Protein AF-A0A6P0XLS5-F1 (afdb_monomer_lite)

pLDDT: mean 75.07, std 15.03, range [35.56, 97.69]

Sequence (115 aa):
MKDITPTQGWPKDLILSRYLKKHQQQVKRKVEAMERFLLINAIALAVLQLLSLEMPMMIWKDFPGWFRTLPSNGYPSEQIVLLTLAEQRKKILAKSRSGLLLTKFLNDRSPFTRQ

Foldseek 3Di:
DDDPDPDPDDDPDDDLVVDDPVVSVVVVVVVVVVVVVVVVVVVVVVVLVVCCVVPVVVCCVPPVPPPPDDDPVNDDDPVVVVVVCVVCVVVVVVPDDPPDCVVVVVVVDDPPDDD

Radius of gyration: 25.21 Å; chains: 1; bounding box: 55×30×66 Å

Structure (mmCIF, N/CA/C/O backbone):
data_AF-A0A6P0XLS5-F1
#
_entry.id   AF-A0A6P0XLS5-F1
#
loop_
_atom_site.group_PDB
_atom_site.id
_atom_site.type_symbol
_atom_site.label_atom_id
_atom_site.label_alt_id
_atom_site.label_comp_id
_atom_site.label_asym_id
_atom_site.label_entity_id
_atom_site.label_seq_id
_atom_site.pdbx_PDB_ins_code
_atom_site.Cartn_x
_atom_site.Cartn_y
_atom_site.Cartn_z
_atom_site.occupancy
_atom_site.B_iso_or_equiv
_atom_site.auth_seq_id
_atom_site.auth_comp_id
_atom_site.auth_asym_id
_atom_site.auth_atom_id
_atom_site.pdbx_PDB_model_num
ATOM 1 N N . MET A 1 1 ? 32.107 -4.340 -24.280 1.00 36.81 1 MET A N 1
ATOM 2 C CA . MET A 1 1 ? 31.057 -4.928 -23.418 1.00 36.81 1 MET A CA 1
ATOM 3 C C . MET A 1 1 ? 31.056 -4.145 -22.117 1.00 36.81 1 MET A C 1
ATOM 5 O O . MET A 1 1 ? 32.121 -4.029 -21.533 1.00 36.81 1 MET A O 1
ATOM 9 N N . LYS A 1 2 ? 29.946 -3.513 -21.715 1.00 43.06 2 LYS A N 1
ATOM 10 C CA . LYS A 1 2 ? 29.875 -2.843 -20.406 1.00 43.06 2 LYS A CA 1
ATOM 11 C C . LYS A 1 2 ? 29.077 -3.756 -19.487 1.00 43.06 2 LYS A C 1
ATOM 13 O O . LYS A 1 2 ? 27.851 -3.783 -19.571 1.00 43.06 2 LYS A O 1
ATOM 18 N N . ASP A 1 3 ? 29.798 -4.567 -18.719 1.00 46.41 3 ASP A N 1
ATOM 19 C CA . ASP A 1 3 ? 29.215 -5.307 -17.607 1.00 46.41 3 ASP A CA 1
ATOM 20 C C . ASP A 1 3 ? 28.551 -4.328 -16.644 1.00 46.41 3 ASP A C 1
ATOM 22 O O . ASP A 1 3 ? 28.997 -3.187 -16.481 1.00 46.41 3 ASP A O 1
ATOM 26 N N . ILE A 1 4 ? 27.444 -4.765 -16.048 1.00 61.03 4 ILE A N 1
ATOM 27 C CA . ILE A 1 4 ? 26.713 -3.975 -15.063 1.00 61.03 4 ILE A CA 1
ATOM 28 C C . ILE A 1 4 ? 27.561 -3.972 -13.795 1.00 61.03 4 ILE A C 1
ATOM 30 O O . ILE A 1 4 ? 27.441 -4.856 -12.950 1.00 61.03 4 ILE A O 1
ATOM 34 N N . THR A 1 5 ? 28.448 -2.993 -13.670 1.00 61.91 5 THR A N 1
ATOM 35 C CA . THR A 1 5 ? 29.111 -2.725 -12.403 1.00 61.91 5 THR A CA 1
ATOM 36 C C . THR A 1 5 ? 28.057 -2.244 -11.402 1.00 61.91 5 THR A C 1
ATOM 38 O O . THR A 1 5 ? 27.232 -1.393 -11.753 1.00 61.91 5 THR A O 1
ATOM 41 N N . PRO A 1 6 ? 28.032 -2.786 -10.171 1.00 59.84 6 PRO A N 1
ATOM 42 C CA . PRO A 1 6 ? 27.169 -2.281 -9.114 1.00 59.84 6 PRO A CA 1
ATOM 43 C C . PRO A 1 6 ? 27.398 -0.779 -8.968 1.00 59.84 6 PRO A C 1
ATOM 45 O O . PRO A 1 6 ? 28.514 -0.333 -8.696 1.00 59.84 6 PRO A O 1
ATOM 48 N N . THR A 1 7 ? 26.362 0.016 -9.218 1.00 59.94 7 THR A N 1
ATOM 49 C CA . THR A 1 7 ? 26.468 1.468 -9.090 1.00 59.94 7 THR A CA 1
ATOM 50 C C . THR A 1 7 ? 26.678 1.800 -7.618 1.00 59.94 7 THR A C 1
ATOM 52 O O . THR A 1 7 ? 25.844 1.464 -6.782 1.00 59.94 7 THR A O 1
ATOM 55 N N . GLN A 1 8 ? 27.784 2.472 -7.303 1.00 62.94 8 GLN A N 1
ATOM 56 C CA . GLN A 1 8 ? 28.181 2.829 -5.934 1.00 62.94 8 GLN A CA 1
ATOM 57 C C . GLN A 1 8 ? 27.243 3.874 -5.279 1.00 62.94 8 GLN A C 1
ATOM 59 O O . GLN A 1 8 ? 27.414 4.224 -4.116 1.00 62.94 8 GLN A O 1
ATOM 64 N N . GLY A 1 9 ? 26.235 4.362 -6.010 1.00 69.75 9 GLY A N 1
ATOM 65 C CA . GLY A 1 9 ? 25.206 5.288 -5.543 1.00 69.75 9 GLY A CA 1
ATOM 66 C C . GLY A 1 9 ? 24.076 5.448 -6.562 1.00 69.75 9 GLY A C 1
ATOM 67 O O . GLY A 1 9 ? 24.096 4.828 -7.628 1.00 69.75 9 GLY A O 1
ATOM 68 N N . TRP A 1 10 ? 23.090 6.290 -6.243 1.00 66.19 10 TRP A N 1
ATOM 69 C CA . TRP A 1 10 ? 21.979 6.593 -7.148 1.00 66.19 10 TRP A CA 1
ATOM 70 C C . TRP A 1 10 ? 22.463 7.459 -8.321 1.00 66.19 10 TRP A C 1
ATOM 72 O O . TRP A 1 10 ? 22.944 8.573 -8.097 1.00 66.19 10 TRP A O 1
ATOM 82 N N . PRO A 1 11 ? 22.369 6.979 -9.572 1.00 69.38 11 PRO A N 1
ATOM 83 C CA . PRO A 1 11 ? 22.743 7.784 -10.724 1.00 69.38 11 PRO A CA 1
ATOM 84 C C . PRO A 1 11 ? 21.755 8.941 -10.908 1.00 69.38 11 PRO A C 1
ATOM 86 O O . PRO A 1 11 ? 20.550 8.763 -10.752 1.00 69.38 11 PRO A O 1
ATOM 89 N N . LYS A 1 12 ? 22.280 10.123 -11.263 1.00 72.19 12 LYS A N 1
ATOM 90 C CA . LYS A 1 12 ? 21.472 11.332 -11.502 1.00 72.19 12 LYS A CA 1
ATOM 91 C C . LYS A 1 12 ? 20.468 11.147 -12.644 1.00 72.19 12 LYS A C 1
ATOM 93 O O . LYS A 1 12 ? 19.343 11.606 -12.519 1.00 72.19 12 LYS A O 1
ATOM 98 N N . ASP A 1 13 ? 20.856 10.406 -13.687 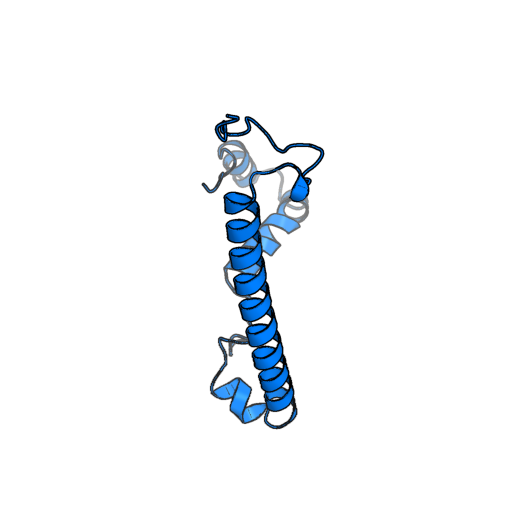1.00 76.25 13 ASP A N 1
ATOM 99 C CA . ASP A 1 13 ? 20.011 10.128 -14.851 1.00 76.25 13 ASP A CA 1
ATOM 100 C C . ASP A 1 13 ? 19.919 8.625 -15.139 1.00 76.25 13 ASP A C 1
ATOM 102 O O . ASP A 1 13 ? 20.917 7.961 -15.439 1.00 76.25 13 ASP A O 1
ATOM 106 N N . LEU A 1 14 ? 18.694 8.098 -15.115 1.00 77.88 14 LEU A N 1
ATOM 107 C CA . LEU A 1 14 ? 18.366 6.707 -15.435 1.00 77.88 14 LEU A CA 1
ATOM 108 C C . LEU A 1 14 ? 17.646 6.642 -16.782 1.00 77.88 14 LEU A C 1
ATOM 110 O O . LEU A 1 14 ? 16.421 6.647 -16.860 1.00 77.88 14 LEU A O 1
ATOM 114 N N . ILE A 1 15 ? 18.420 6.575 -17.865 1.00 84.62 15 ILE A N 1
ATOM 115 C CA . ILE A 1 15 ? 17.871 6.503 -19.223 1.00 84.62 15 ILE A CA 1
ATOM 116 C C . ILE A 1 15 ? 17.907 5.053 -19.711 1.00 84.62 15 ILE A C 1
ATOM 118 O O . ILE A 1 15 ? 18.963 4.530 -20.070 1.00 84.62 15 ILE A O 1
ATOM 122 N N . LEU A 1 16 ? 16.735 4.411 -19.760 1.00 83.12 16 LEU A N 1
ATOM 123 C CA . LEU A 1 16 ? 16.588 2.989 -20.095 1.00 83.12 16 LEU A CA 1
ATOM 124 C C . LEU A 1 16 ? 17.165 2.630 -21.477 1.00 83.12 16 LEU A C 1
ATOM 126 O O . LEU A 1 16 ? 17.752 1.563 -21.643 1.00 83.12 16 LEU A O 1
ATOM 130 N N . SER A 1 17 ? 17.057 3.531 -22.458 1.00 85.81 17 SER A N 1
ATOM 131 C CA . SER A 1 17 ? 17.547 3.307 -23.825 1.00 85.81 17 SER A CA 1
ATOM 132 C C . SER A 1 17 ? 19.070 3.165 -23.926 1.00 85.81 17 SER A C 1
ATOM 134 O O . SER A 1 17 ? 19.552 2.570 -24.888 1.00 85.81 17 SER A O 1
ATOM 136 N N . ARG A 1 18 ? 19.830 3.646 -22.929 1.00 85.62 18 ARG A N 1
ATOM 137 C CA . ARG A 1 18 ? 21.300 3.526 -22.878 1.00 85.62 18 ARG A CA 1
ATOM 138 C C . ARG A 1 18 ? 21.780 2.123 -22.482 1.00 85.62 18 ARG A C 1
ATOM 140 O O . ARG A 1 18 ? 22.964 1.828 -22.623 1.00 85.62 18 ARG A O 1
ATOM 147 N N . TYR A 1 19 ? 20.889 1.260 -21.993 1.00 84.06 19 TYR A N 1
ATOM 148 C CA . TYR A 1 19 ? 21.219 -0.102 -21.563 1.00 84.06 19 TYR A CA 1
ATOM 149 C C . TYR A 1 19 ? 21.050 -1.121 -22.692 1.00 84.06 19 TYR A C 1
ATOM 151 O O . TYR A 1 19 ? 20.349 -0.886 -23.674 1.00 84.06 19 TYR A O 1
ATOM 159 N N . LEU A 1 20 ? 21.651 -2.302 -22.539 1.00 87.12 20 LEU A N 1
ATOM 160 C CA . LEU A 1 20 ? 21.502 -3.391 -23.505 1.00 87.12 20 LEU A CA 1
ATOM 161 C C . LEU A 1 20 ? 20.030 -3.817 -23.643 1.00 87.12 20 LEU A C 1
ATOM 163 O O . LEU A 1 20 ? 19.311 -3.905 -22.644 1.00 87.12 20 LEU A O 1
ATOM 167 N N . LYS A 1 21 ? 19.595 -4.176 -24.859 1.00 88.31 21 LYS A N 1
ATOM 168 C CA . LYS A 1 21 ? 18.197 -4.566 -25.145 1.00 88.31 21 LYS A CA 1
ATOM 169 C C . LYS A 1 21 ? 17.659 -5.654 -24.202 1.00 88.31 21 LYS A C 1
ATOM 171 O O . LYS A 1 21 ? 16.509 -5.577 -23.777 1.00 88.31 21 LYS A O 1
ATOM 176 N N . LYS A 1 22 ? 18.498 -6.625 -23.814 1.00 88.75 22 LYS A N 1
ATOM 177 C CA . LYS A 1 22 ? 18.145 -7.679 -22.843 1.00 88.75 22 LYS A CA 1
ATOM 178 C C . LYS A 1 22 ? 17.706 -7.099 -21.491 1.00 88.75 22 LYS A C 1
ATOM 180 O O . LYS A 1 22 ? 16.702 -7.538 -20.939 1.00 88.75 22 LYS A O 1
ATOM 185 N N . HIS A 1 23 ? 18.418 -6.096 -20.981 1.00 85.25 23 HIS A N 1
ATOM 186 C CA . HIS A 1 23 ? 18.097 -5.447 -19.707 1.00 85.25 23 HIS A CA 1
ATOM 187 C C . HIS A 1 23 ? 16.870 -4.548 -19.822 1.00 85.25 23 HIS A C 1
ATOM 189 O O . HIS A 1 23 ? 16.014 -4.578 -18.942 1.00 85.25 23 HIS A O 1
ATOM 195 N N . GLN A 1 24 ? 16.726 -3.830 -20.939 1.00 88.81 24 GLN A N 1
ATOM 196 C CA . GLN A 1 24 ? 15.515 -3.051 -21.207 1.00 88.81 24 GLN A CA 1
ATOM 197 C C . GLN A 1 24 ? 14.263 -3.933 -21.158 1.00 88.81 24 GLN A C 1
ATOM 199 O O . GLN A 1 24 ? 13.279 -3.573 -20.517 1.00 88.81 24 GLN A O 1
ATOM 204 N N . GLN A 1 25 ? 14.317 -5.117 -21.777 1.00 92.69 25 GLN A N 1
ATOM 205 C CA . GLN A 1 25 ? 13.195 -6.052 -21.774 1.00 92.69 25 GLN A CA 1
ATOM 206 C C . GLN A 1 25 ? 12.883 -6.589 -20.372 1.00 92.69 25 GLN A C 1
ATOM 208 O O . GLN A 1 25 ? 11.715 -6.736 -20.018 1.00 92.69 25 GLN A O 1
ATOM 213 N N . GLN A 1 26 ? 13.907 -6.870 -19.560 1.00 91.12 26 GLN A N 1
ATOM 214 C CA . GLN A 1 26 ? 13.715 -7.306 -18.174 1.00 91.12 26 GLN A CA 1
ATOM 215 C C . GLN A 1 26 ? 13.038 -6.225 -17.326 1.00 91.12 26 GLN A C 1
ATOM 217 O O . GLN A 1 26 ? 12.109 -6.536 -16.586 1.00 91.12 26 GLN A O 1
ATOM 222 N N . VAL A 1 27 ? 13.467 -4.965 -17.455 1.00 91.38 27 VAL A N 1
ATOM 223 C CA . VAL A 1 27 ? 12.846 -3.835 -16.748 1.00 91.38 27 VAL A CA 1
ATOM 224 C C . VAL A 1 27 ? 11.396 -3.663 -17.190 1.00 91.38 27 VAL A C 1
ATOM 226 O O . VAL A 1 27 ? 10.518 -3.626 -16.337 1.00 91.38 27 VAL A O 1
ATOM 229 N N . LYS A 1 28 ? 11.126 -3.656 -18.502 1.00 93.19 28 LYS A N 1
ATOM 230 C CA . LYS A 1 28 ? 9.758 -3.543 -19.033 1.00 93.19 28 LYS A CA 1
ATOM 231 C C . LYS A 1 28 ? 8.828 -4.627 -18.487 1.00 93.19 28 LYS A C 1
ATOM 233 O O . LYS A 1 28 ? 7.752 -4.298 -18.014 1.00 93.19 28 LYS A O 1
ATOM 238 N N . ARG A 1 29 ? 9.270 -5.891 -18.457 1.00 95.81 29 ARG A N 1
ATOM 239 C CA . ARG A 1 29 ? 8.483 -6.999 -17.881 1.00 95.81 29 ARG A CA 1
ATOM 240 C C . ARG A 1 29 ? 8.174 -6.799 -16.396 1.00 95.81 29 ARG A C 1
ATOM 242 O O . ARG A 1 29 ? 7.084 -7.137 -15.951 1.00 95.81 29 ARG A O 1
ATOM 249 N N . LYS A 1 30 ? 9.128 -6.271 -15.623 1.00 95.25 30 LYS A N 1
ATOM 250 C CA . LYS A 1 30 ? 8.918 -5.983 -14.196 1.00 95.25 30 LYS A CA 1
ATOM 251 C C . LYS A 1 30 ? 7.936 -4.833 -13.988 1.00 95.25 30 LYS A C 1
ATOM 253 O O . LYS A 1 30 ? 7.066 -4.9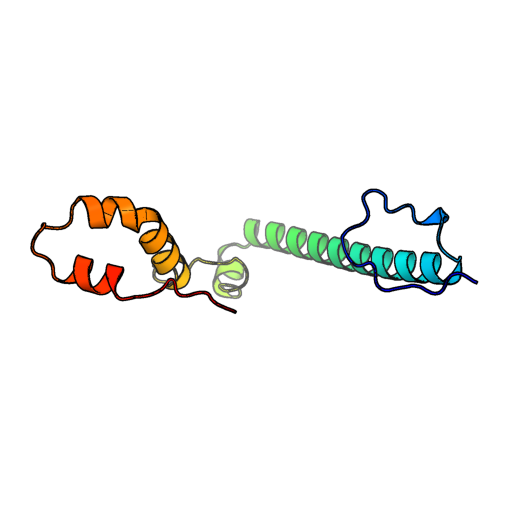46 -13.133 1.00 95.25 30 LYS A O 1
ATOM 258 N N . VAL A 1 31 ? 8.073 -3.760 -14.767 1.00 95.56 31 VAL A N 1
ATOM 259 C CA . VAL A 1 31 ? 7.152 -2.614 -14.733 1.00 95.56 31 VAL A CA 1
ATOM 260 C C . VAL A 1 31 ? 5.743 -3.069 -15.093 1.00 95.56 31 VAL A C 1
ATOM 262 O O . VAL A 1 31 ? 4.830 -2.844 -14.314 1.00 95.56 31 VAL A O 1
ATOM 265 N N . GLU A 1 32 ? 5.590 -3.820 -16.181 1.00 97.06 32 GLU A N 1
ATOM 266 C CA . GLU A 1 32 ? 4.302 -4.364 -16.614 1.00 97.06 32 GLU A CA 1
ATOM 267 C C . GLU A 1 32 ? 3.653 -5.261 -15.544 1.00 97.06 32 GLU A C 1
ATOM 269 O O . GLU A 1 32 ? 2.459 -5.151 -15.268 1.00 97.06 32 GLU A O 1
ATOM 274 N N . ALA A 1 33 ? 4.428 -6.137 -14.896 1.00 97.06 33 ALA A N 1
ATOM 275 C CA . ALA A 1 33 ? 3.921 -6.954 -13.796 1.00 97.06 33 ALA A CA 1
ATOM 276 C C . ALA A 1 33 ? 3.469 -6.097 -12.600 1.00 97.06 33 ALA A C 1
ATOM 278 O O . ALA A 1 33 ? 2.429 -6.375 -12.002 1.00 97.06 33 ALA A O 1
ATOM 279 N N . MET A 1 34 ? 4.224 -5.043 -12.272 1.00 97.69 34 MET A N 1
ATOM 280 C CA . MET A 1 34 ? 3.885 -4.124 -11.186 1.00 97.69 34 MET A CA 1
ATOM 281 C C . MET A 1 34 ? 2.638 -3.290 -11.499 1.00 97.69 34 MET A C 1
ATOM 283 O O . MET A 1 34 ? 1.776 -3.144 -10.637 1.00 97.69 34 MET A O 1
ATOM 287 N N . GLU A 1 35 ? 2.503 -2.799 -12.730 1.00 97.50 35 GLU A N 1
ATOM 288 C CA . GLU A 1 35 ? 1.317 -2.080 -13.201 1.00 97.50 35 GLU A CA 1
ATOM 289 C C . GLU A 1 35 ? 0.070 -2.958 -13.103 1.00 97.50 35 GLU A C 1
ATOM 291 O O . GLU A 1 35 ? -0.930 -2.542 -12.522 1.00 97.50 35 GLU A O 1
ATOM 296 N N . ARG A 1 36 ? 0.138 -4.204 -13.586 1.00 97.44 36 ARG A N 1
ATOM 297 C CA . ARG A 1 36 ? -0.978 -5.156 -13.481 1.00 97.44 36 ARG A CA 1
ATOM 298 C C . ARG A 1 36 ? -1.362 -5.420 -12.027 1.00 97.44 36 ARG A C 1
ATOM 300 O O . ARG A 1 36 ? -2.545 -5.410 -11.706 1.00 97.44 36 ARG A O 1
ATOM 307 N N . PHE A 1 37 ? -0.381 -5.612 -11.146 1.00 95.88 37 PHE A N 1
ATOM 308 C CA . PHE A 1 37 ? -0.630 -5.799 -9.717 1.00 95.88 37 PHE A CA 1
ATOM 309 C C . PHE A 1 37 ? -1.331 -4.583 -9.091 1.00 95.88 37 PHE A C 1
ATOM 311 O O . PHE A 1 37 ? -2.322 -4.738 -8.379 1.00 95.88 37 PHE A O 1
ATOM 318 N N . LEU A 1 38 ? -0.853 -3.372 -9.386 1.00 96.06 38 LEU A N 1
ATOM 319 C CA . LEU A 1 38 ? -1.453 -2.128 -8.901 1.00 96.06 38 LEU A CA 1
ATOM 320 C C . LEU A 1 38 ? -2.884 -1.944 -9.412 1.00 96.06 38 LEU A C 1
ATOM 322 O O . LEU A 1 38 ? -3.771 -1.638 -8.620 1.00 96.06 38 LEU A O 1
ATOM 326 N N . LEU A 1 39 ? -3.121 -2.168 -10.706 1.00 97.62 39 LEU A N 1
ATOM 327 C CA . LEU A 1 39 ? -4.441 -2.011 -11.319 1.00 97.62 39 LEU A CA 1
ATOM 328 C C . LEU A 1 39 ? -5.455 -3.015 -10.763 1.00 97.62 39 LEU A C 1
ATOM 330 O O . LEU A 1 39 ? -6.573 -2.629 -10.433 1.00 97.62 39 LEU A O 1
ATOM 334 N N . ILE A 1 40 ? -5.063 -4.281 -10.595 1.00 97.19 40 ILE A N 1
ATOM 335 C CA . ILE A 1 40 ? -5.935 -5.304 -10.002 1.00 97.19 40 ILE A CA 1
ATOM 336 C C . ILE A 1 40 ? -6.303 -4.924 -8.564 1.00 97.19 40 ILE A C 1
ATOM 338 O O . ILE A 1 40 ? -7.476 -4.979 -8.198 1.00 97.19 40 ILE A O 1
ATOM 342 N N . ASN A 1 41 ? -5.330 -4.480 -7.765 1.00 92.56 41 ASN A N 1
ATOM 343 C CA . ASN A 1 41 ? -5.597 -4.037 -6.398 1.00 92.56 41 ASN A CA 1
ATOM 344 C C . ASN A 1 41 ? -6.485 -2.789 -6.351 1.00 92.56 41 ASN A C 1
ATOM 346 O O . ASN A 1 41 ? -7.348 -2.697 -5.483 1.00 92.56 41 ASN A O 1
ATOM 350 N N . ALA A 1 42 ? -6.308 -1.848 -7.281 1.00 95.44 42 ALA A N 1
ATOM 351 C CA . ALA A 1 42 ? -7.155 -0.663 -7.375 1.00 95.44 42 ALA A CA 1
ATOM 352 C C . ALA A 1 42 ? -8.615 -1.035 -7.680 1.00 95.44 42 ALA A C 1
ATOM 354 O O . ALA A 1 42 ? -9.523 -0.520 -7.031 1.00 95.44 42 ALA A O 1
ATOM 355 N N . ILE A 1 43 ? -8.841 -1.972 -8.607 1.00 96.56 43 ILE A N 1
ATOM 356 C CA . ILE A 1 43 ? -10.183 -2.476 -8.934 1.00 96.56 43 ILE A CA 1
ATOM 357 C C . ILE A 1 43 ? -10.792 -3.200 -7.730 1.00 96.56 43 ILE A C 1
ATOM 35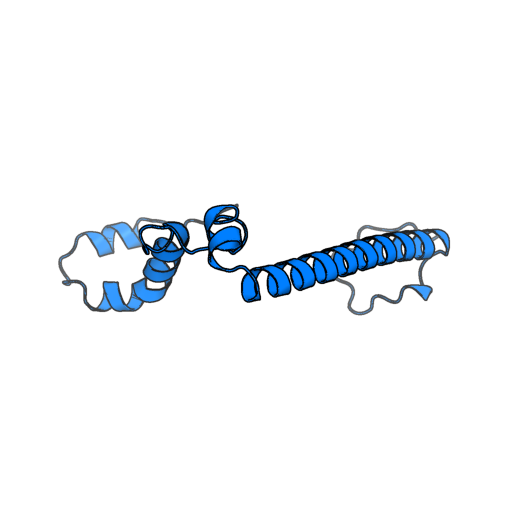9 O O . ILE A 1 43 ? -11.926 -2.913 -7.354 1.00 96.56 43 ILE A O 1
ATOM 363 N N . ALA A 1 44 ? -10.040 -4.100 -7.093 1.00 92.06 44 ALA A N 1
ATOM 364 C CA . ALA A 1 44 ? -10.509 -4.821 -5.913 1.00 92.06 44 ALA A CA 1
ATOM 365 C C . ALA A 1 44 ? -10.881 -3.863 -4.767 1.00 92.06 44 ALA A C 1
ATOM 367 O O . ALA A 1 44 ? -11.920 -4.032 -4.130 1.00 92.06 44 ALA A O 1
ATOM 368 N N . LEU A 1 45 ? -10.069 -2.823 -4.542 1.00 89.31 45 LEU A N 1
ATOM 369 C CA . LEU A 1 45 ? -10.339 -1.802 -3.534 1.00 89.31 45 LEU A CA 1
ATOM 370 C C . LEU A 1 45 ? -11.591 -0.981 -3.867 1.00 89.31 45 LEU A C 1
ATOM 372 O O . LEU A 1 45 ? -12.394 -0.730 -2.973 1.00 89.31 45 LEU A O 1
ATOM 376 N N . ALA A 1 46 ? -11.780 -0.597 -5.132 1.00 93.12 46 ALA A N 1
ATOM 377 C CA . ALA A 1 46 ? -12.968 0.131 -5.574 1.00 93.12 46 ALA A CA 1
ATOM 378 C C . ALA A 1 46 ? -14.252 -0.696 -5.391 1.00 93.12 46 ALA A C 1
ATOM 380 O O . ALA A 1 46 ? -15.243 -0.184 -4.873 1.00 93.12 46 ALA A O 1
ATOM 381 N N . VAL A 1 47 ? -14.222 -1.985 -5.748 1.00 92.94 47 VAL A N 1
ATOM 382 C CA . VAL A 1 47 ? -15.351 -2.903 -5.522 1.00 92.94 47 VAL A CA 1
ATOM 383 C C . VAL A 1 47 ? -15.657 -3.014 -4.033 1.00 92.94 47 VAL A C 1
ATOM 385 O O . VAL A 1 47 ? -16.815 -2.912 -3.638 1.00 92.94 47 VAL A O 1
ATOM 388 N N . LEU A 1 48 ? -14.634 -3.165 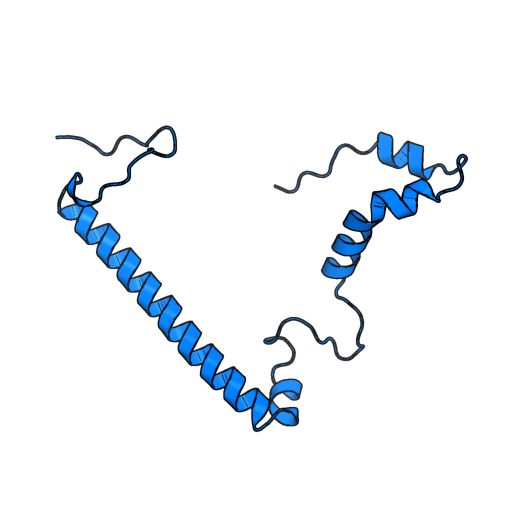-3.189 1.00 85.56 48 LEU A N 1
ATOM 389 C CA . LEU A 1 48 ? -14.863 -3.231 -1.752 1.00 85.56 48 LEU A CA 1
ATOM 390 C C . LEU A 1 48 ? -15.430 -1.919 -1.197 1.00 85.56 48 LEU A C 1
ATOM 392 O O . LEU A 1 48 ? -16.336 -1.961 -0.376 1.00 85.56 48 LEU A O 1
ATOM 396 N N . GLN A 1 49 ? -14.937 -0.760 -1.641 1.00 87.25 49 GLN A N 1
ATOM 397 C CA . GLN A 1 49 ? -15.483 0.536 -1.227 1.00 87.25 49 GLN A CA 1
ATOM 398 C C . GLN A 1 49 ? -16.962 0.670 -1.595 1.00 87.25 49 GLN A C 1
ATOM 400 O O . GLN A 1 49 ? -17.747 1.123 -0.766 1.00 87.25 49 GLN A O 1
ATOM 405 N N . LEU A 1 50 ? -17.344 0.235 -2.798 1.00 92.50 50 LEU A N 1
ATOM 406 C CA . LEU A 1 50 ? -18.739 0.219 -3.227 1.00 92.50 50 LEU A CA 1
ATOM 407 C C . LEU A 1 50 ? -19.588 -0.696 -2.331 1.00 92.50 50 LEU A C 1
ATOM 409 O O . LEU A 1 50 ? -20.613 -0.264 -1.809 1.00 92.50 50 LEU A O 1
ATOM 413 N N . LEU A 1 51 ? -19.120 -1.918 -2.067 1.00 86.88 51 LEU A N 1
ATOM 414 C CA . LEU A 1 51 ? -19.811 -2.863 -1.183 1.00 86.88 51 LEU A CA 1
ATOM 415 C C . LEU A 1 51 ? -19.931 -2.341 0.255 1.00 86.88 51 LEU A C 1
ATOM 417 O O . LEU A 1 51 ? -20.966 -2.527 0.889 1.00 86.88 51 LEU A O 1
ATOM 421 N N . SER A 1 52 ? -18.910 -1.652 0.771 1.00 82.31 52 SER A N 1
ATOM 422 C CA . SER A 1 52 ? -18.953 -1.015 2.092 1.00 82.31 52 SER A CA 1
ATOM 423 C C . SER A 1 52 ? -20.002 0.094 2.185 1.00 82.31 52 SER A C 1
ATOM 425 O O . SER A 1 52 ? -20.524 0.331 3.274 1.00 82.31 52 SER A O 1
ATOM 427 N N . LEU A 1 53 ? -20.298 0.786 1.079 1.00 86.12 53 LEU A N 1
ATOM 428 C CA . LEU A 1 53 ? -21.341 1.814 1.025 1.00 86.12 53 LEU A CA 1
ATOM 429 C C . LEU A 1 53 ? -22.741 1.197 0.944 1.00 86.12 53 LEU A C 1
ATOM 431 O O . LEU A 1 53 ? -23.652 1.680 1.612 1.00 86.12 53 LEU A O 1
ATOM 435 N N . GLU A 1 54 ? -22.910 0.131 0.162 1.00 92.00 54 GLU A N 1
ATOM 436 C CA . GLU A 1 54 ? -24.208 -0.533 -0.009 1.00 92.00 54 GLU A CA 1
ATOM 437 C C . GLU A 1 54 ? -24.589 -1.417 1.188 1.00 92.00 54 GLU A C 1
ATOM 439 O O . GLU A 1 54 ? -25.752 -1.464 1.587 1.00 92.00 54 GLU A O 1
ATOM 444 N N . MET A 1 55 ? -23.617 -2.115 1.784 1.00 88.75 55 MET A N 1
ATOM 445 C CA . MET A 1 55 ? -23.837 -3.122 2.828 1.00 88.75 55 MET A CA 1
ATOM 446 C C . MET A 1 55 ? -22.910 -2.919 4.039 1.00 88.75 55 MET A C 1
ATOM 448 O O . MET A 1 55 ? -22.185 -3.840 4.436 1.00 88.75 55 MET A O 1
ATOM 452 N N . PRO A 1 56 ? -22.949 -1.743 4.693 1.00 78.25 56 PRO A N 1
ATOM 453 C CA . PRO A 1 56 ? -22.006 -1.401 5.751 1.00 78.25 56 PRO A CA 1
ATOM 454 C C . PRO A 1 56 ? -22.051 -2.400 6.914 1.00 78.25 56 PRO A C 1
ATOM 456 O O . PRO A 1 56 ? -21.015 -2.906 7.330 1.00 78.25 56 PRO A O 1
ATOM 459 N N . MET A 1 57 ? -23.235 -2.755 7.423 1.00 81.44 57 MET A N 1
ATOM 460 C CA . MET A 1 57 ? -23.338 -3.645 8.590 1.00 81.44 57 MET A CA 1
ATOM 461 C C . MET A 1 57 ? -22.767 -5.049 8.343 1.00 81.44 57 MET A C 1
ATOM 463 O O . MET A 1 57 ? -22.217 -5.643 9.265 1.00 81.44 57 MET A O 1
ATOM 467 N N . MET A 1 58 ? -22.877 -5.572 7.120 1.00 82.88 58 MET A N 1
ATOM 468 C CA . MET A 1 58 ? -22.364 -6.898 6.763 1.00 82.88 58 MET A CA 1
ATOM 469 C C . MET A 1 58 ? -20.846 -6.856 6.557 1.00 82.88 58 MET A C 1
ATOM 471 O O . MET A 1 58 ? -20.113 -7.628 7.169 1.00 82.88 58 MET A O 1
ATOM 475 N N . ILE A 1 59 ? -20.359 -5.879 5.785 1.00 79.00 59 ILE A N 1
ATOM 476 C CA . ILE A 1 59 ? -18.929 -5.738 5.487 1.00 79.00 59 ILE A CA 1
ATOM 477 C C . ILE A 1 59 ? -18.122 -5.429 6.754 1.00 79.00 59 ILE A C 1
ATOM 479 O O . ILE A 1 59 ? -17.095 -6.059 6.996 1.00 79.00 59 ILE A O 1
ATOM 483 N N . TRP A 1 60 ? -18.590 -4.508 7.603 1.00 72.44 60 TRP A N 1
ATOM 484 C CA . TRP A 1 60 ? -17.888 -4.159 8.843 1.00 72.44 60 TRP A CA 1
ATOM 485 C C . TRP A 1 60 ? -17.923 -5.281 9.891 1.00 72.44 60 TRP A C 1
ATOM 487 O O . TRP A 1 60 ? -17.003 -5.369 10.704 1.00 72.44 60 TRP A O 1
ATOM 497 N N . LYS A 1 61 ? -18.944 -6.152 9.868 1.00 77.31 61 LYS A N 1
ATOM 498 C CA . LYS A 1 61 ? -19.031 -7.325 10.751 1.00 77.31 61 LYS A CA 1
ATOM 499 C C . LYS A 1 61 ? -18.069 -8.435 10.328 1.00 77.31 61 LYS A C 1
ATOM 501 O O . LYS A 1 61 ? -17.394 -8.998 11.187 1.00 77.31 61 LYS A O 1
ATOM 506 N N . ASP A 1 62 ? -17.998 -8.728 9.032 1.00 78.56 62 ASP A N 1
ATOM 507 C CA . ASP A 1 62 ? -17.266 -9.893 8.522 1.00 78.56 62 AS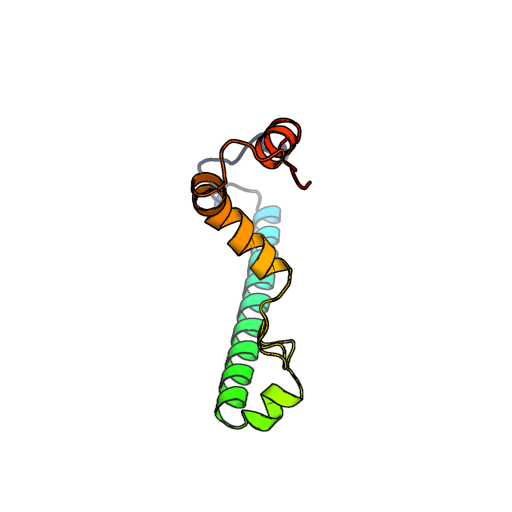P A CA 1
ATOM 508 C C . ASP A 1 62 ? -15.809 -9.567 8.131 1.00 78.56 62 ASP A C 1
ATOM 510 O O . ASP A 1 62 ? -14.950 -10.450 8.151 1.00 78.56 62 ASP A O 1
ATOM 514 N N . PHE A 1 63 ? -15.485 -8.292 7.860 1.00 69.06 63 PHE A N 1
ATOM 515 C CA . PHE A 1 63 ? -14.142 -7.837 7.461 1.00 69.06 63 PHE A CA 1
ATOM 516 C C . PHE A 1 63 ? -13.545 -6.718 8.349 1.00 69.06 63 PHE A C 1
ATOM 518 O O . PHE A 1 63 ? -12.968 -5.755 7.829 1.00 69.06 63 PHE A O 1
ATOM 525 N N . PRO A 1 64 ? -13.578 -6.833 9.693 1.00 62.28 64 PRO A N 1
ATOM 526 C CA . PRO A 1 64 ? -13.156 -5.761 10.606 1.00 62.28 64 PRO A CA 1
ATOM 527 C C . PRO A 1 64 ? -11.652 -5.433 10.546 1.00 62.28 64 PRO A C 1
ATOM 529 O O . PRO A 1 64 ? -11.230 -4.359 10.966 1.00 62.28 64 PRO A O 1
ATOM 532 N N . GLY A 1 65 ? -10.820 -6.351 10.039 1.00 63.53 65 GLY A N 1
ATOM 533 C CA . GLY A 1 65 ? -9.367 -6.168 9.940 1.00 63.53 65 GLY A CA 1
ATOM 534 C C . GLY A 1 65 ? -8.877 -5.534 8.634 1.00 63.53 65 GLY A C 1
ATOM 535 O O . GLY A 1 65 ? -7.706 -5.161 8.551 1.00 63.53 65 GLY A O 1
ATOM 536 N N . TRP A 1 66 ? -9.732 -5.437 7.611 1.00 62.03 66 TRP A N 1
ATOM 537 C CA . TRP A 1 66 ? -9.304 -5.074 6.254 1.00 62.03 66 TRP A CA 1
ATOM 538 C C . TRP A 1 66 ? -9.283 -3.560 6.030 1.00 62.03 66 TRP A C 1
ATOM 540 O O . TRP A 1 66 ? -8.316 -3.014 5.497 1.00 62.03 66 TRP A O 1
ATOM 550 N N . PHE A 1 67 ? -10.287 -2.850 6.543 1.00 56.41 67 PHE A N 1
ATOM 551 C CA . PHE A 1 67 ? -10.167 -1.419 6.787 1.00 56.41 67 PHE A CA 1
ATOM 552 C C . PHE A 1 67 ? -9.387 -1.253 8.083 1.00 56.41 67 PHE A C 1
ATOM 554 O O . PHE A 1 67 ? -9.909 -1.498 9.168 1.00 56.41 67 PHE A O 1
ATOM 561 N N . ARG A 1 68 ? -8.102 -0.901 7.985 1.00 58.59 68 ARG A N 1
ATOM 562 C CA . ARG A 1 68 ? -7.283 -0.647 9.172 1.00 58.59 68 ARG A CA 1
ATOM 563 C C . ARG A 1 68 ? -8.023 0.301 10.128 1.00 58.59 68 ARG A C 1
ATOM 565 O O . ARG A 1 68 ? -8.270 1.456 9.802 1.00 58.59 68 ARG A O 1
ATOM 572 N N . THR A 1 69 ? -8.303 -0.267 11.303 1.00 54.69 69 THR A N 1
ATOM 573 C CA . THR A 1 69 ? -8.722 0.320 12.581 1.00 54.69 69 THR A CA 1
ATOM 574 C C . THR A 1 69 ? -10.124 0.921 12.663 1.00 54.69 69 THR A C 1
ATOM 576 O O . THR A 1 69 ? -10.286 2.137 12.706 1.00 54.69 69 THR A O 1
ATOM 579 N N . LEU A 1 70 ? -11.107 0.064 12.933 1.00 54.16 70 LEU A N 1
ATOM 580 C CA . LEU A 1 70 ? -11.976 0.329 14.078 1.00 54.16 70 LEU A CA 1
ATOM 581 C C . LEU A 1 70 ? -12.001 -0.920 14.971 1.00 54.16 70 LEU A C 1
ATOM 583 O O . LEU A 1 70 ? -12.728 -1.868 14.679 1.00 54.16 70 LEU A O 1
ATOM 587 N N . PRO A 1 71 ? -11.174 -0.995 16.028 1.00 59.78 71 PRO A N 1
ATOM 588 C CA . PRO A 1 71 ? -11.355 -2.057 17.003 1.00 59.78 71 PRO A CA 1
ATOM 589 C C . PRO A 1 71 ? -12.724 -1.864 17.664 1.00 59.78 71 PRO A C 1
ATOM 591 O O . PRO A 1 71 ? -13.136 -0.734 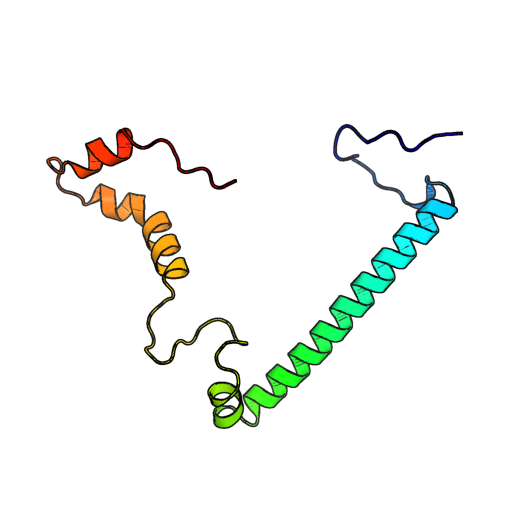17.924 1.00 59.78 71 PRO A O 1
ATOM 594 N N . SER A 1 72 ? -13.450 -2.958 17.908 1.00 61.16 72 SER A N 1
ATOM 595 C CA . SER A 1 72 ? -14.845 -2.915 18.387 1.00 61.16 72 SER A CA 1
ATOM 596 C C . SER A 1 72 ? -15.026 -2.158 19.708 1.00 61.16 72 SER A C 1
ATOM 598 O O . SER A 1 72 ? -16.125 -1.721 20.032 1.00 61.16 72 SER A O 1
ATOM 600 N N . ASN A 1 73 ? -13.939 -1.989 20.460 1.00 68.50 73 ASN A N 1
ATOM 601 C CA . ASN A 1 73 ? -13.867 -1.262 21.721 1.00 68.50 73 ASN A CA 1
ATOM 602 C C . ASN A 1 73 ? -13.571 0.246 21.561 1.00 68.50 73 ASN A C 1
ATOM 604 O O . ASN A 1 73 ? -13.524 0.959 22.558 1.00 68.50 73 ASN A O 1
ATOM 608 N N . GLY A 1 74 ? -13.344 0.736 20.336 1.00 63.81 74 GLY A N 1
ATOM 609 C CA . GLY A 1 74 ? -13.050 2.141 20.041 1.00 63.81 74 GLY A CA 1
ATOM 610 C C . GLY A 1 74 ? -11.676 2.637 20.513 1.00 63.81 74 GLY A C 1
ATOM 611 O O . GLY A 1 74 ? -11.387 3.825 20.372 1.00 63.81 74 GLY A O 1
ATOM 612 N N . TYR A 1 75 ? -10.814 1.772 21.060 1.00 69.75 75 TYR A N 1
ATOM 613 C CA . TYR A 1 75 ? -9.506 2.188 21.570 1.00 69.75 75 TYR A CA 1
ATOM 614 C C . TYR A 1 75 ? -8.445 2.215 20.461 1.00 69.75 75 TYR A C 1
ATOM 616 O O . TYR A 1 75 ? -8.384 1.301 19.644 1.00 69.75 75 TYR A O 1
ATOM 624 N N . PRO A 1 76 ? -7.559 3.222 20.415 1.00 64.12 76 PRO A N 1
ATOM 625 C CA . PRO A 1 76 ? -6.452 3.231 19.464 1.00 64.12 76 PRO A CA 1
ATOM 626 C C . PRO A 1 76 ? -5.551 2.004 19.662 1.00 64.12 76 PRO A C 1
ATOM 628 O O . PRO A 1 76 ? -5.347 1.546 20.787 1.00 64.12 76 PRO A O 1
ATOM 631 N N . SER A 1 77 ? -4.980 1.481 18.573 1.00 70.94 77 SER A N 1
ATOM 632 C CA . SER A 1 77 ? -4.018 0.379 18.672 1.00 70.94 77 SER A CA 1
ATOM 633 C C . SER A 1 77 ? -2.780 0.804 19.469 1.00 70.94 77 SER A C 1
ATOM 635 O O . SER A 1 77 ? -2.401 1.978 19.465 1.00 70.94 77 SER A O 1
ATOM 637 N N . GLU A 1 78 ? -2.107 -0.151 20.115 1.00 76.38 78 GLU A N 1
ATOM 638 C CA . GLU A 1 78 ? -0.877 0.099 20.884 1.00 76.38 78 GLU A CA 1
ATOM 639 C C . GLU A 1 78 ? 0.162 0.882 20.064 1.00 76.38 78 GLU A C 1
ATOM 641 O O . GLU A 1 78 ? 0.803 1.806 20.559 1.00 76.38 78 GLU A O 1
ATOM 646 N N . GLN A 1 79 ? 0.264 0.581 18.768 1.00 68.19 79 GLN A N 1
ATOM 647 C CA . GLN A 1 79 ? 1.152 1.286 17.851 1.00 68.19 79 GLN A CA 1
ATOM 648 C C . GLN A 1 79 ? 0.780 2.768 17.689 1.00 68.19 79 GLN A C 1
ATOM 650 O O . GLN A 1 79 ? 1.668 3.619 17.695 1.00 68.19 79 GLN A O 1
ATOM 655 N N . ILE A 1 80 ? -0.511 3.091 17.572 1.00 71.50 80 ILE A N 1
ATOM 656 C CA . ILE A 1 80 ? -0.993 4.478 17.506 1.00 71.50 80 ILE A CA 1
ATOM 657 C C . ILE A 1 80 ? -0.705 5.193 18.833 1.00 71.50 80 ILE A C 1
ATOM 659 O O . ILE A 1 80 ? -0.217 6.318 18.816 1.00 71.50 80 ILE A O 1
ATOM 663 N N . VAL A 1 81 ? -0.935 4.535 19.975 1.00 77.50 81 VAL A N 1
ATOM 664 C CA . VAL A 1 81 ? -0.644 5.089 21.311 1.00 77.50 81 VAL A CA 1
ATOM 665 C C . VAL A 1 81 ? 0.851 5.375 21.493 1.00 77.50 81 VAL A C 1
ATOM 667 O O . VAL A 1 81 ? 1.228 6.430 21.999 1.00 77.50 81 VAL A O 1
ATOM 670 N N . LEU A 1 82 ? 1.724 4.473 21.043 1.00 78.31 82 LEU A N 1
ATOM 671 C CA . LEU A 1 82 ? 3.173 4.680 21.086 1.00 78.31 82 LEU A CA 1
ATOM 672 C C . LEU A 1 82 ? 3.612 5.856 20.205 1.00 78.31 82 LEU A C 1
ATOM 674 O O . LEU A 1 82 ? 4.436 6.664 20.635 1.00 78.31 82 LEU A O 1
ATOM 678 N N . LEU A 1 83 ? 3.053 5.975 18.997 1.00 75.75 83 LEU A N 1
ATOM 679 C CA . LEU A 1 83 ? 3.355 7.077 18.080 1.00 75.75 83 LEU A CA 1
ATOM 680 C C . LEU A 1 83 ? 2.885 8.426 18.640 1.00 75.75 83 LEU A C 1
ATOM 682 O O . LEU A 1 83 ? 3.637 9.400 18.597 1.00 75.75 83 LEU A O 1
ATOM 686 N N . THR A 1 84 ? 1.685 8.489 19.223 1.00 80.31 84 THR A N 1
ATOM 687 C CA . THR A 1 84 ? 1.171 9.724 19.831 1.00 80.31 84 THR A CA 1
ATOM 688 C C . THR A 1 84 ? 1.974 10.123 21.070 1.00 80.31 84 THR A C 1
ATOM 690 O O . THR A 1 84 ? 2.310 11.298 21.217 1.00 80.31 84 THR A O 1
ATOM 693 N N . LEU A 1 85 ? 2.359 9.170 21.927 1.00 78.19 85 LEU A N 1
ATOM 694 C CA . LEU A 1 85 ? 3.238 9.415 23.078 1.00 78.19 85 LEU A CA 1
ATOM 695 C C . LEU A 1 85 ? 4.631 9.900 22.660 1.00 78.19 85 LEU A C 1
ATOM 697 O O . LEU A 1 85 ? 5.182 10.798 23.300 1.00 78.19 85 LEU A O 1
ATOM 701 N N . ALA A 1 86 ? 5.199 9.333 21.594 1.00 80.06 86 ALA A N 1
ATOM 702 C CA . ALA A 1 86 ? 6.490 9.757 21.061 1.00 80.06 86 ALA A CA 1
ATOM 703 C C . ALA A 1 86 ? 6.438 11.195 20.523 1.00 80.06 86 ALA A C 1
ATOM 705 O O . ALA A 1 86 ? 7.324 11.993 20.833 1.00 80.06 86 ALA A O 1
ATOM 706 N N . GLU A 1 87 ? 5.376 11.549 19.795 1.00 81.12 87 GLU A N 1
ATOM 707 C CA . GLU A 1 87 ? 5.188 12.893 19.239 1.00 81.12 87 GLU A CA 1
ATOM 708 C C . GLU A 1 87 ? 4.910 13.934 20.335 1.00 81.12 87 GLU A C 1
ATOM 710 O O . GLU A 1 87 ? 5.500 15.016 20.375 1.00 81.12 87 GLU A O 1
ATOM 715 N N . GLN A 1 88 ? 4.061 13.594 21.309 1.00 78.88 88 GLN A N 1
ATOM 716 C CA . GLN A 1 88 ? 3.738 14.483 22.428 1.00 78.88 88 GLN A CA 1
ATOM 717 C C . GLN A 1 88 ? 4.817 14.499 23.523 1.00 78.88 88 GLN A C 1
ATOM 719 O O . GLN A 1 88 ? 4.695 15.261 24.487 1.00 78.88 88 GLN A O 1
ATOM 724 N N . ARG A 1 89 ? 5.905 13.728 23.374 1.00 71.94 89 ARG A N 1
ATOM 725 C CA . ARG A 1 89 ? 6.984 13.583 24.363 1.00 71.94 89 ARG A CA 1
ATOM 726 C C . ARG A 1 89 ? 7.504 14.927 24.859 1.00 71.94 89 ARG A C 1
ATOM 728 O O . ARG A 1 89 ? 7.617 15.126 26.063 1.00 71.94 89 ARG A O 1
ATOM 735 N N . LYS A 1 90 ? 7.775 15.873 23.955 1.00 68.19 90 LYS A N 1
ATOM 736 C CA . LYS A 1 90 ? 8.297 17.199 24.330 1.00 68.19 90 LYS A CA 1
ATOM 737 C C . LYS A 1 90 ? 7.319 17.969 25.222 1.00 68.19 90 LYS A C 1
ATOM 739 O O . LYS A 1 90 ? 7.741 18.543 26.217 1.00 68.19 90 LYS A O 1
ATOM 744 N N . LYS A 1 91 ? 6.018 17.938 24.913 1.00 74.94 91 LYS A N 1
ATOM 745 C CA . LYS A 1 91 ? 4.975 18.625 25.698 1.00 74.94 91 LYS A CA 1
ATOM 746 C C . LYS A 1 91 ? 4.712 17.945 27.043 1.00 74.94 91 LYS A C 1
ATOM 748 O O . LYS A 1 91 ? 4.518 18.633 28.041 1.00 74.94 91 LYS A O 1
ATOM 753 N N . ILE A 1 92 ? 4.728 16.612 27.072 1.00 67.88 92 ILE A N 1
ATOM 754 C CA . ILE A 1 92 ? 4.535 15.814 28.291 1.00 67.88 92 ILE A CA 1
ATOM 755 C C . ILE A 1 92 ? 5.710 16.025 29.253 1.00 67.88 92 ILE A C 1
ATOM 757 O O . ILE A 1 92 ? 5.505 16.288 30.436 1.00 67.88 92 ILE A O 1
ATOM 761 N N . LEU A 1 93 ? 6.944 15.979 28.743 1.00 65.56 93 LEU A N 1
ATOM 762 C CA . LEU A 1 93 ? 8.144 16.178 29.555 1.00 65.56 93 LEU A CA 1
ATOM 763 C C . LEU A 1 93 ? 8.327 17.637 29.984 1.00 65.56 93 LEU A C 1
ATOM 765 O O . LEU A 1 93 ? 8.755 17.875 31.110 1.00 65.56 93 LEU A O 1
ATOM 769 N N . ALA A 1 94 ? 7.939 18.608 29.151 1.00 68.62 94 ALA A N 1
ATOM 770 C CA . ALA A 1 94 ? 7.990 20.027 29.511 1.00 68.62 94 ALA A CA 1
ATOM 771 C C . ALA A 1 94 ? 7.066 20.391 30.689 1.00 68.62 94 ALA A C 1
ATOM 773 O O . ALA A 1 94 ? 7.348 21.341 31.409 1.00 68.62 94 ALA A O 1
ATOM 774 N N . LYS A 1 95 ? 5.981 19.634 30.910 1.00 66.75 95 LYS A N 1
ATOM 775 C CA . LYS A 1 95 ? 5.093 19.785 32.078 1.00 66.75 95 LYS A CA 1
ATOM 776 C C . LYS A 1 95 ? 5.471 18.884 33.260 1.00 66.75 95 LYS A C 1
ATOM 778 O O . LYS A 1 95 ? 4.783 18.897 34.280 1.00 66.75 95 LYS A O 1
ATOM 783 N N . SER A 1 96 ? 6.521 18.075 33.133 1.00 66.19 96 SER A N 1
ATOM 784 C CA . SER A 1 96 ? 6.918 17.137 34.181 1.00 66.19 96 SER A CA 1
ATOM 785 C C . SER A 1 96 ? 7.622 17.866 35.334 1.00 66.19 96 SER A C 1
ATOM 787 O O . SER A 1 96 ? 8.391 18.803 35.122 1.00 66.19 96 SER A O 1
ATOM 789 N N . ARG A 1 97 ? 7.330 17.467 36.579 1.00 68.12 97 ARG A N 1
ATOM 790 C CA . ARG A 1 97 ? 7.940 18.055 37.785 1.00 68.12 97 ARG A CA 1
ATOM 791 C C . ARG A 1 97 ? 9.463 17.881 37.725 1.00 68.12 97 ARG A C 1
ATOM 793 O O . ARG A 1 97 ? 9.942 16.770 37.513 1.00 68.12 97 ARG A O 1
ATOM 800 N N . SER A 1 98 ? 10.214 18.948 37.993 1.00 63.22 98 SER A N 1
ATOM 801 C CA . SER A 1 98 ? 11.684 19.003 37.881 1.00 63.22 98 SER A CA 1
ATOM 802 C C . SER A 1 98 ? 12.457 18.012 38.768 1.00 63.22 98 SER A C 1
ATOM 804 O O . SER A 1 98 ? 13.652 17.826 38.566 1.00 63.22 98 SER A O 1
ATOM 806 N N . GLY A 1 99 ? 11.794 17.347 39.721 1.00 65.75 99 GLY A N 1
ATOM 807 C CA . GLY A 1 99 ? 12.380 16.322 40.595 1.00 65.75 99 GLY A CA 1
ATOM 808 C C . GLY A 1 99 ? 12.142 14.868 40.167 1.00 65.75 99 GLY A C 1
ATOM 809 O O . GLY A 1 99 ? 12.484 13.957 40.917 1.00 65.75 99 GLY A O 1
ATOM 810 N N . LEU A 1 100 ? 11.518 14.610 39.013 1.00 66.06 100 LEU A N 1
ATOM 811 C CA . LEU A 1 100 ? 11.202 13.242 38.597 1.00 66.06 100 LEU A CA 1
ATOM 812 C C . LEU A 1 100 ? 12.443 12.509 38.066 1.00 66.06 100 LEU A C 1
ATOM 814 O O . LEU A 1 100 ? 13.123 12.985 37.161 1.00 66.06 100 LEU A O 1
ATOM 818 N N . LEU A 1 101 ? 12.668 11.284 38.560 1.00 69.75 101 LEU A N 1
ATOM 819 C CA . LEU A 1 101 ? 13.719 10.361 38.095 1.00 69.75 101 LEU A CA 1
ATOM 820 C C . LEU A 1 101 ? 13.630 10.042 36.593 1.00 69.75 101 LEU A C 1
ATOM 822 O O . LEU A 1 101 ? 14.598 9.581 35.993 1.00 69.75 101 LEU A O 1
ATOM 826 N N . LEU A 1 102 ? 12.477 10.312 35.976 1.00 66.00 102 LEU A N 1
ATOM 827 C CA . LEU A 1 102 ? 12.212 10.096 34.559 1.00 66.00 102 LEU A CA 1
ATOM 828 C C . LEU A 1 102 ? 13.210 10.826 33.646 1.00 66.00 102 LEU A C 1
ATOM 830 O O . LEU A 1 102 ? 13.619 10.266 32.635 1.00 66.00 102 LEU A O 1
ATOM 834 N N . THR A 1 103 ? 13.642 12.040 34.000 1.00 64.31 103 THR A N 1
ATOM 835 C CA . THR A 1 103 ? 14.633 12.788 33.205 1.00 64.31 103 THR A CA 1
ATOM 836 C C . THR A 1 103 ? 16.003 12.113 33.225 1.00 64.31 103 THR A C 1
ATOM 838 O O . THR A 1 103 ? 16.651 12.028 32.184 1.00 64.31 103 THR A O 1
ATOM 841 N N . LYS A 1 104 ? 16.411 11.550 34.372 1.00 66.94 104 LYS A N 1
ATOM 842 C CA . LYS A 1 104 ? 17.642 10.754 34.491 1.00 66.94 104 LYS A CA 1
ATOM 843 C C . LYS A 1 104 ? 17.569 9.500 33.622 1.00 66.94 104 LYS A C 1
ATOM 845 O O . LYS A 1 104 ? 18.469 9.278 32.825 1.00 66.94 104 LYS A O 1
ATOM 850 N N . PHE A 1 105 ? 16.468 8.748 33.691 1.00 69.06 105 PHE A N 1
ATOM 851 C CA . PHE A 1 105 ? 16.280 7.545 32.868 1.00 69.06 105 PHE A CA 1
ATOM 852 C C . PHE A 1 105 ? 16.247 7.829 31.362 1.00 69.06 105 PHE A C 1
ATOM 854 O O . PHE A 1 105 ? 16.704 7.007 30.573 1.00 69.06 105 PHE A O 1
ATOM 861 N N . LEU A 1 106 ? 15.699 8.973 30.949 1.00 67.25 106 LEU A N 1
ATOM 862 C CA . LEU A 1 106 ? 15.653 9.363 29.540 1.00 67.25 106 LEU A CA 1
ATOM 863 C C . LEU A 1 106 ? 17.020 9.778 28.992 1.00 67.25 106 LEU A C 1
ATOM 865 O O . LEU A 1 106 ? 17.276 9.518 27.821 1.00 67.25 106 LEU A O 1
ATOM 869 N N . ASN A 1 107 ? 17.876 10.385 29.818 1.00 66.31 107 ASN A N 1
ATOM 870 C CA . ASN A 1 107 ? 19.256 10.703 29.442 1.00 66.31 107 ASN A CA 1
ATOM 871 C C . ASN A 1 107 ? 20.154 9.458 29.403 1.00 66.31 107 ASN A C 1
ATOM 873 O O . ASN A 1 107 ? 21.108 9.429 28.635 1.00 66.31 107 ASN A O 1
ATOM 877 N N . ASP A 1 108 ? 19.841 8.442 30.208 1.00 69.31 108 ASP A N 1
ATOM 878 C CA . ASP A 1 108 ? 20.624 7.204 30.300 1.00 69.31 108 ASP A CA 1
ATOM 879 C C . ASP A 1 108 ? 20.316 6.216 29.156 1.00 69.31 108 ASP A C 1
ATOM 881 O O . ASP A 1 108 ? 21.116 5.346 28.814 1.00 69.31 108 ASP A O 1
ATOM 885 N N . ARG A 1 109 ? 19.147 6.348 28.513 1.00 60.03 109 ARG A N 1
ATOM 886 C CA . ARG A 1 109 ? 18.782 5.518 27.359 1.00 60.03 109 ARG A CA 1
ATOM 887 C C . ARG A 1 109 ? 19.280 6.144 26.057 1.00 60.03 109 ARG A C 1
ATOM 889 O O . ARG A 1 109 ? 18.759 7.164 25.609 1.00 60.03 109 ARG A O 1
ATOM 896 N N . SER A 1 110 ? 20.217 5.467 25.394 1.00 54.06 110 SER A N 1
ATOM 897 C CA . SER A 1 110 ? 20.555 5.737 23.993 1.00 54.06 110 SER A CA 1
ATOM 898 C C . SER A 1 110 ? 19.315 5.577 23.092 1.00 54.06 110 SER A C 1
ATOM 900 O O . SER A 1 110 ? 18.403 4.803 23.414 1.00 54.06 110 SER A O 1
ATOM 902 N N . PRO A 1 111 ? 19.219 6.329 21.976 1.00 55.00 111 PRO A N 1
ATOM 903 C CA . PRO A 1 111 ? 18.067 6.250 21.088 1.00 55.00 111 PRO A CA 1
ATOM 904 C C . PRO A 1 111 ? 17.894 4.816 20.585 1.00 55.00 111 PRO A C 1
ATOM 906 O O . PRO A 1 111 ? 18.786 4.245 19.957 1.00 55.00 111 PRO A O 1
ATOM 909 N N . PHE A 1 112 ? 16.726 4.238 20.871 1.00 52.41 112 PHE A N 1
ATOM 910 C CA . PHE A 1 112 ? 16.335 2.926 20.376 1.00 52.41 112 PHE A CA 1
ATOM 911 C C . PHE A 1 112 ? 16.218 3.000 18.850 1.00 52.41 112 PHE A C 1
ATOM 913 O O . PHE A 1 112 ? 15.208 3.450 18.310 1.00 52.41 112 PHE A O 1
ATOM 920 N N . THR A 1 113 ? 17.286 2.609 18.159 1.00 42.94 113 THR A N 1
ATOM 921 C CA . THR A 1 113 ? 17.327 2.519 16.700 1.00 42.94 113 THR A CA 1
ATOM 922 C C . THR A 1 113 ? 16.840 1.123 16.340 1.00 42.94 113 THR A C 1
ATOM 924 O O . THR A 1 113 ? 17.537 0.143 16.596 1.00 42.94 113 THR A O 1
ATOM 927 N N . ARG A 1 114 ? 15.611 1.012 15.822 1.00 38.88 114 ARG A N 1
ATOM 928 C CA . ARG A 1 114 ? 15.139 -0.251 15.236 1.00 38.88 114 ARG A CA 1
ATOM 929 C C . ARG A 1 114 ? 15.932 -0.500 13.953 1.00 38.88 114 ARG A C 1
ATOM 931 O O . ARG A 1 114 ? 15.950 0.380 13.094 1.00 38.88 114 ARG A O 1
ATOM 938 N N . GLN A 1 115 ? 16.594 -1.655 13.882 1.00 35.56 115 GLN A N 1
ATOM 939 C CA . GLN A 1 115 ? 17.043 -2.249 12.621 1.00 35.56 115 GLN A CA 1
ATOM 940 C C . GLN A 1 115 ? 15.838 -2.633 11.761 1.00 35.56 115 GLN A C 1
ATOM 942 O O . GLN A 1 115 ? 14.785 -2.968 12.357 1.00 35.56 115 GLN A O 1
#

Secondary structure (DSSP, 8-state):
----PPPSS--S---GGGS-HHHHHHHHHHHHHHHHHHHHHHHHHHHHHHHHHH-HHHHHHH-TTTSS---TT-PPPHHHHHHHHHHHHHHHHHTS-TT-THHHHHHHS------